Protein AF-A0A2D4LVR6-F1 (afdb_monomer_lite)

Foldseek 3Di:
DVVVVVVVVVVVVVVVVVVVVVVVVVDQQQEEEEEADPVCVVVSVVLQVVVVVVVGRYHYHYDDPVDDPVNVVVVSLVSVHQKYWYDDPVCVVLQFIWIWGSPDDTDIDPRHHSVRVD

Secondary structure (DSSP, 8-state):
-HHHHHHHHHHHHHHHHHHHHHHHHHSPPSEEEEES-GGGHHHHHHHHHHHHHTT--EEEEEPPTTS-HHHHHHHHHHTT-SEEEEE-HHHHHHTEEEEEE-SSS-EEEEEEETTT--

Sequence (118 aa):
MKREERRREELYRQFFEDIKKCIDVERPVDCSVIVVNKQTKDYAESVGRKVRDLGMMVDLIFLNSEMSLQQALDDVSQGGSAFAIVITHQHQVHHSCTVNIMFGTPQEHRNMPQADAM

pLDDT: mean 85.37, std 8.14, range [55.34, 93.5]

Organism: NCBI:txid129469

Radius of gyration: 18.98 Å; chains: 1; bounding box: 58×34×47 Å

Structure (mmCIF, N/CA/C/O backbone):
data_AF-A0A2D4LVR6-F1
#
_entry.id   AF-A0A2D4LVR6-F1
#
loop_
_atom_site.group_PDB
_atom_site.id
_atom_site.type_symbol
_atom_site.label_atom_id
_atom_site.label_alt_id
_atom_site.label_comp_id
_atom_site.label_asym_id
_atom_site.label_entity_id
_atom_site.label_seq_id
_atom_site.pdbx_PDB_ins_code
_atom_site.Cartn_x
_atom_site.Cartn_y
_atom_site.Cartn_z
_atom_site.occupancy
_atom_site.B_iso_or_equiv
_atom_site.auth_seq_id
_atom_site.auth_comp_id
_atom_site.auth_asym_id
_atom_site.auth_atom_id
_atom_site.pdbx_PDB_model_num
ATOM 1 N N . MET A 1 1 ? -40.506 15.357 30.373 1.00 55.34 1 MET A N 1
ATOM 2 C CA . MET A 1 1 ? -40.163 14.061 29.748 1.00 55.34 1 MET A CA 1
ATOM 3 C C . MET A 1 1 ? -39.427 14.208 28.414 1.00 55.34 1 MET A C 1
ATOM 5 O O . MET A 1 1 ? -38.238 13.948 28.408 1.00 55.34 1 MET A O 1
ATOM 9 N N . LYS A 1 2 ? -40.021 14.728 27.325 1.00 64.94 2 LYS A N 1
ATOM 10 C CA . LYS A 1 2 ? -39.367 14.744 25.986 1.00 64.94 2 LYS A CA 1
ATOM 11 C C . LYS A 1 2 ? -38.032 15.513 25.858 1.00 64.94 2 LYS A C 1
ATOM 13 O O . LYS A 1 2 ? -37.278 15.268 24.925 1.00 64.94 2 LYS A O 1
ATOM 18 N N . ARG A 1 3 ? -37.748 16.479 26.743 1.00 70.38 3 ARG A N 1
ATOM 19 C CA . ARG A 1 3 ? -36.537 17.326 26.667 1.00 70.38 3 ARG A CA 1
ATOM 20 C C . ARG A 1 3 ? -35.301 16.651 27.272 1.00 70.38 3 ARG A C 1
ATOM 22 O O . ARG A 1 3 ? -34.209 16.818 26.746 1.00 70.38 3 ARG A O 1
ATOM 29 N N . GLU A 1 4 ? -35.485 15.884 28.344 1.00 75.88 4 GLU A N 1
ATOM 30 C CA . GLU A 1 4 ? -34.409 15.090 28.951 1.00 75.88 4 GLU A CA 1
ATOM 31 C C . GLU A 1 4 ? -34.048 13.884 28.090 1.00 75.88 4 GLU A C 1
ATOM 33 O O . GLU A 1 4 ? -32.870 13.587 27.949 1.00 75.88 4 GLU A O 1
ATOM 38 N N . GLU A 1 5 ? -35.033 13.243 27.452 1.00 80.75 5 GLU A N 1
ATOM 39 C CA . GLU A 1 5 ? -34.781 12.158 26.496 1.00 80.75 5 GLU A CA 1
ATOM 40 C C . GLU A 1 5 ? -33.929 12.611 25.314 1.00 80.75 5 GLU A C 1
ATOM 42 O O . GLU A 1 5 ? -32.914 11.980 25.043 1.00 80.75 5 GLU A O 1
ATOM 47 N N . ARG A 1 6 ? -34.265 13.745 24.682 1.00 80.88 6 ARG A N 1
ATOM 48 C CA . ARG A 1 6 ? -33.435 14.306 23.602 1.00 80.88 6 ARG A CA 1
ATOM 49 C C . ARG A 1 6 ? -32.020 14.619 24.066 1.00 80.88 6 ARG A C 1
ATOM 51 O O . ARG A 1 6 ? -31.067 14.238 23.404 1.00 80.88 6 ARG A O 1
ATOM 58 N N . ARG A 1 7 ? -31.877 15.258 25.232 1.00 84.31 7 ARG A N 1
ATOM 59 C CA . ARG A 1 7 ? -30.559 15.592 25.788 1.00 84.31 7 ARG A CA 1
ATOM 60 C C . ARG A 1 7 ? -29.737 14.336 26.089 1.00 84.31 7 ARG A C 1
ATOM 62 O O . ARG A 1 7 ? -28.529 14.330 25.889 1.00 84.31 7 ARG A O 1
ATOM 69 N N . ARG A 1 8 ? -30.391 13.270 26.558 1.00 87.25 8 ARG A N 1
ATOM 70 C CA . ARG A 1 8 ? -29.774 11.964 26.802 1.00 87.25 8 ARG A CA 1
ATOM 71 C C . ARG A 1 8 ? -29.337 11.302 25.494 1.00 87.25 8 ARG A C 1
ATOM 73 O O . ARG A 1 8 ? -28.220 10.809 25.431 1.00 87.25 8 ARG A O 1
ATOM 80 N N . GLU A 1 9 ? -30.176 11.308 24.462 1.00 88.19 9 GLU A N 1
ATOM 81 C CA . GLU A 1 9 ? -29.838 10.775 23.133 1.00 88.19 9 GLU A CA 1
ATOM 82 C C . GLU A 1 9 ? -28.687 11.543 22.469 1.00 88.19 9 GLU A C 1
ATOM 84 O O . GLU A 1 9 ? -27.793 10.923 21.897 1.00 88.19 9 GLU A O 1
ATOM 89 N N . GLU A 1 10 ? -28.671 12.872 22.588 1.00 88.88 10 GLU A N 1
ATOM 90 C CA . GLU A 1 10 ? -27.576 13.730 22.118 1.00 88.88 10 GLU A CA 1
ATOM 91 C C . GLU A 1 10 ? -26.260 13.389 22.828 1.00 88.88 10 GLU A C 1
ATOM 93 O O . GLU A 1 10 ? -25.246 13.177 22.166 1.00 88.88 10 GLU A O 1
ATOM 98 N N . LEU A 1 11 ? -26.286 13.250 24.159 1.00 91.94 11 LEU A N 1
ATOM 99 C CA . LEU A 1 11 ? -25.127 12.822 24.949 1.00 91.94 11 LEU A CA 1
ATOM 100 C C . LEU A 1 11 ? -24.643 11.423 24.549 1.00 91.94 11 LEU A C 1
ATOM 102 O O . LEU A 1 11 ? -23.447 11.241 24.351 1.00 91.94 11 LEU A O 1
ATOM 106 N N . TYR A 1 12 ? -25.542 10.446 24.390 1.00 90.31 12 TYR A N 1
ATOM 107 C CA . TYR A 1 12 ? -25.165 9.099 23.944 1.00 90.31 12 TYR A CA 1
ATOM 108 C C . TYR A 1 12 ? -24.525 9.108 22.561 1.00 90.31 12 TYR A C 1
ATOM 110 O O . TYR A 1 12 ? -23.531 8.419 22.352 1.00 90.31 12 TYR A O 1
ATOM 118 N N . ARG A 1 13 ? -25.079 9.884 21.623 1.00 90.06 13 ARG A N 1
ATOM 119 C CA . ARG A 1 13 ? -24.526 9.996 20.273 1.00 90.06 13 ARG A CA 1
ATOM 120 C C . ARG A 1 13 ? -23.136 10.627 20.304 1.00 90.06 13 ARG A C 1
ATOM 122 O O . ARG A 1 13 ? -22.233 10.088 19.678 1.00 90.06 13 ARG A O 1
ATOM 129 N N . GLN A 1 14 ? -22.962 11.698 21.078 1.00 90.94 14 GLN A N 1
ATOM 130 C CA . GLN A 1 14 ? -21.672 12.365 21.255 1.00 90.94 14 GLN A CA 1
ATOM 131 C C . GLN A 1 14 ? -20.629 11.409 21.851 1.00 90.94 14 GLN A C 1
ATOM 133 O O . GLN A 1 14 ? -19.576 11.210 21.260 1.00 90.94 14 GLN A O 1
ATOM 138 N N . PHE A 1 15 ? -20.955 10.737 22.961 1.00 91.75 15 PHE A N 1
ATOM 139 C CA . PHE A 1 15 ? -20.058 9.763 23.589 1.00 91.75 15 PHE A CA 1
ATOM 140 C C . PHE A 1 15 ? -19.719 8.595 22.663 1.00 91.75 15 PHE A C 1
ATOM 142 O O . PHE A 1 15 ? -18.575 8.153 22.633 1.00 91.75 15 PHE A O 1
ATOM 149 N N . PHE A 1 16 ? -20.695 8.082 21.912 1.00 88.38 16 PHE A N 1
ATOM 150 C CA . PHE A 1 16 ? -20.455 7.005 20.958 1.00 88.38 16 PHE A CA 1
ATOM 151 C C . PHE A 1 16 ? -19.509 7.445 19.839 1.00 88.38 16 PHE A C 1
ATOM 153 O O . PHE A 1 16 ? -18.594 6.699 19.501 1.00 88.38 16 PHE A O 1
ATOM 160 N N . GLU A 1 17 ? -19.698 8.643 19.282 1.00 86.62 17 GLU A N 1
ATOM 161 C CA . GLU A 1 17 ? -18.793 9.184 18.266 1.00 86.62 17 GLU A CA 1
ATOM 162 C C . GLU A 1 17 ? -17.391 9.431 18.820 1.00 86.62 17 GLU A C 1
ATOM 164 O O . GLU A 1 17 ? -16.422 9.068 18.158 1.00 86.62 17 GLU A O 1
ATOM 169 N N . ASP A 1 18 ? -17.268 9.964 20.035 1.00 86.00 18 ASP A N 1
ATOM 170 C CA . ASP A 1 18 ? -15.972 10.210 20.672 1.00 86.00 18 ASP A CA 1
ATOM 171 C C . ASP A 1 18 ? -15.221 8.896 20.938 1.00 86.00 18 ASP A C 1
ATOM 173 O O . ASP A 1 18 ? -14.050 8.768 20.581 1.00 86.00 18 ASP A O 1
ATOM 177 N N . ILE A 1 19 ? -15.905 7.881 21.482 1.00 83.62 19 ILE A N 1
ATOM 178 C CA . ILE A 1 19 ? -15.331 6.546 21.710 1.00 83.62 19 ILE A CA 1
ATOM 179 C C . ILE A 1 19 ? -14.937 5.901 20.382 1.00 83.62 19 ILE A C 1
ATOM 181 O O . ILE A 1 19 ? -13.825 5.393 20.251 1.00 83.62 19 ILE A O 1
ATOM 185 N N . LYS A 1 20 ? -15.825 5.940 19.383 1.00 79.56 20 LYS A N 1
ATOM 186 C CA . LYS A 1 20 ? -15.550 5.384 18.057 1.00 79.56 20 LYS A CA 1
ATOM 187 C C . LYS A 1 20 ? -14.339 6.061 17.420 1.00 79.56 20 LYS A C 1
ATOM 189 O O . LYS A 1 20 ? -13.477 5.380 16.885 1.00 79.56 20 LYS A O 1
ATOM 194 N N . LYS A 1 21 ? -14.235 7.383 17.543 1.00 76.31 21 LYS A N 1
ATOM 195 C CA . LYS A 1 21 ? -13.115 8.163 17.022 1.00 76.31 21 LYS A CA 1
ATOM 196 C C . LYS A 1 21 ? -11.802 7.834 17.730 1.00 76.31 21 LYS A C 1
ATOM 198 O O . LYS A 1 21 ? -10.786 7.728 17.057 1.00 76.31 21 LYS A O 1
ATOM 203 N N . CYS A 1 22 ? -11.806 7.642 19.050 1.00 73.31 22 CYS A N 1
ATOM 204 C CA . CYS A 1 22 ? -10.622 7.177 19.778 1.00 73.31 22 CYS A CA 1
ATOM 205 C C . CYS A 1 22 ? -10.176 5.787 19.304 1.00 73.31 22 CYS A C 1
ATOM 207 O O . CYS A 1 22 ? -8.998 5.598 19.021 1.00 73.31 22 CYS A O 1
ATOM 209 N N . ILE A 1 23 ? -11.118 4.853 19.142 1.00 68.69 23 ILE A N 1
ATOM 210 C CA . ILE A 1 23 ? -10.831 3.498 18.651 1.00 68.69 23 ILE A CA 1
ATOM 211 C C . ILE A 1 23 ? -10.296 3.531 17.213 1.00 68.69 23 ILE A C 1
ATOM 213 O O . ILE A 1 23 ? -9.333 2.838 16.904 1.00 68.69 23 ILE A O 1
ATOM 217 N N . ASP A 1 24 ? -10.882 4.351 16.338 1.00 66.62 24 ASP A N 1
ATOM 218 C CA . ASP A 1 24 ? -10.437 4.488 14.947 1.00 66.62 24 ASP A CA 1
ATOM 219 C C . ASP A 1 24 ? -9.035 5.126 14.846 1.00 66.62 24 ASP A C 1
ATOM 221 O O . ASP A 1 24 ? -8.294 4.810 13.920 1.00 66.62 24 ASP A O 1
ATOM 225 N N . VAL A 1 25 ? -8.644 5.988 15.797 1.00 63.56 25 VAL A N 1
ATOM 226 C CA . VAL A 1 25 ? -7.283 6.559 15.886 1.00 63.56 25 VAL A CA 1
ATOM 227 C C . VAL A 1 25 ? -6.262 5.531 16.375 1.00 63.56 25 VAL A C 1
ATOM 229 O O . VAL A 1 25 ? -5.115 5.557 15.936 1.00 63.56 25 VAL A O 1
ATOM 232 N N . GLU A 1 26 ? -6.662 4.624 17.264 1.00 62.22 26 GLU A N 1
ATOM 233 C CA . GLU A 1 26 ? -5.810 3.528 17.743 1.00 62.22 26 GLU A CA 1
ATOM 234 C C . GLU A 1 26 ? -5.782 2.327 16.793 1.00 62.22 26 GLU A C 1
ATOM 236 O O . GLU A 1 26 ? -5.007 1.393 17.009 1.00 62.22 26 GLU A O 1
ATOM 241 N N . ARG A 1 27 ? -6.615 2.322 15.745 1.00 66.25 27 ARG A N 1
ATOM 242 C CA . ARG A 1 27 ? -6.678 1.203 14.812 1.00 66.25 27 ARG A CA 1
ATOM 243 C C . ARG A 1 27 ? -5.374 1.139 14.004 1.00 66.25 27 ARG A C 1
ATOM 245 O O . ARG A 1 27 ? -5.078 2.081 13.265 1.00 66.25 27 ARG A O 1
ATOM 252 N N . PRO A 1 28 ? -4.597 0.047 14.115 1.00 70.25 28 PRO A N 1
ATOM 253 C CA . PRO A 1 28 ? -3.378 -0.105 13.336 1.00 70.25 28 PRO A CA 1
ATOM 254 C C . PRO A 1 28 ? -3.708 -0.096 11.843 1.00 70.25 28 PRO A C 1
ATOM 256 O O . PRO A 1 28 ? -4.777 -0.541 11.420 1.00 70.25 28 PRO A O 1
ATOM 259 N N . VAL A 1 29 ? -2.792 0.449 11.046 1.00 83.56 29 VAL A N 1
ATOM 260 C CA . VAL A 1 29 ? -2.931 0.509 9.589 1.00 83.56 29 VAL A CA 1
ATOM 261 C C . VAL A 1 29 ? -3.038 -0.920 9.062 1.00 83.56 29 VAL A C 1
ATOM 263 O O . VAL A 1 29 ? -2.134 -1.721 9.276 1.00 83.56 29 VAL A O 1
ATOM 266 N N . ASP A 1 30 ? -4.123 -1.252 8.364 1.00 88.06 30 ASP A N 1
ATOM 267 C CA . ASP A 1 30 ? -4.326 -2.602 7.829 1.00 88.06 30 ASP A CA 1
ATOM 268 C C . ASP A 1 30 ? -3.357 -2.864 6.656 1.00 88.06 30 ASP A C 1
ATOM 270 O O . ASP A 1 30 ? -2.797 -3.957 6.535 1.00 88.06 30 ASP A O 1
ATOM 274 N N . CYS A 1 31 ? -3.123 -1.845 5.815 1.00 91.31 31 CYS A N 1
ATOM 275 C CA . CYS A 1 31 ? -2.275 -1.926 4.627 1.00 91.31 31 CYS A CA 1
ATOM 276 C C . CYS A 1 31 ? -1.423 -0.663 4.397 1.00 91.31 31 CYS A C 1
ATOM 278 O O . CYS A 1 31 ? -1.959 0.433 4.252 1.00 91.31 31 CYS A O 1
ATOM 280 N N . SER A 1 32 ? -0.110 -0.802 4.220 1.00 92.69 32 SER A N 1
ATOM 281 C CA . SER A 1 32 ? 0.764 0.319 3.827 1.00 92.69 32 SER A CA 1
ATOM 282 C C . SER A 1 32 ? 1.130 0.260 2.345 1.00 92.69 32 SER A C 1
ATOM 284 O O . SER A 1 32 ? 1.656 -0.738 1.860 1.00 92.69 32 SER A O 1
ATOM 286 N N . VAL A 1 33 ? 0.891 1.339 1.601 1.00 93.50 33 VAL A N 1
ATOM 287 C CA . VAL A 1 33 ? 1.300 1.476 0.197 1.00 93.50 33 VAL A CA 1
ATOM 288 C C . VAL A 1 33 ? 2.641 2.203 0.139 1.00 93.50 33 VAL A C 1
ATOM 290 O O . VAL A 1 33 ? 2.725 3.403 0.391 1.00 93.50 33 VAL A O 1
ATOM 293 N N . ILE A 1 34 ? 3.694 1.479 -0.223 1.00 93.50 34 ILE A N 1
ATOM 294 C CA . ILE A 1 34 ? 5.060 1.983 -0.339 1.00 93.50 34 ILE A CA 1
ATOM 295 C C . ILE A 1 34 ? 5.326 2.408 -1.784 1.00 93.50 34 ILE A C 1
ATOM 297 O O . ILE A 1 34 ? 5.269 1.608 -2.722 1.00 93.50 34 ILE A O 1
ATOM 301 N N . VAL A 1 35 ? 5.660 3.681 -1.965 1.00 93.19 35 VAL A N 1
ATOM 302 C CA . VAL A 1 35 ? 5.907 4.312 -3.261 1.00 93.19 35 VAL A CA 1
ATOM 303 C C . VAL A 1 35 ? 7.404 4.537 -3.436 1.00 93.19 35 VAL A C 1
ATOM 305 O O . VAL A 1 35 ? 7.995 5.381 -2.762 1.00 93.19 35 VAL A O 1
ATOM 308 N N . VAL A 1 36 ? 8.020 3.798 -4.364 1.00 89.50 36 VAL A N 1
ATOM 309 C CA . VAL A 1 36 ? 9.474 3.856 -4.610 1.00 89.50 36 VAL A CA 1
ATOM 310 C C . VAL A 1 36 ? 9.880 5.122 -5.371 1.00 89.50 36 VAL A C 1
ATOM 312 O O . VAL A 1 36 ? 10.954 5.669 -5.143 1.00 89.50 36 VAL A O 1
ATOM 315 N N . ASN A 1 37 ? 9.035 5.612 -6.282 1.00 86.50 37 ASN A N 1
ATOM 316 C CA . ASN A 1 37 ? 9.320 6.801 -7.086 1.00 86.50 37 ASN A CA 1
ATOM 317 C C . ASN A 1 37 ? 8.195 7.835 -6.932 1.00 86.50 37 ASN A C 1
ATOM 319 O O . ASN A 1 37 ? 7.029 7.535 -7.163 1.00 86.50 37 ASN A O 1
ATOM 323 N N . LYS A 1 38 ? 8.534 9.090 -6.618 1.00 85.56 38 LYS A N 1
ATOM 324 C CA . LYS A 1 38 ? 7.551 10.184 -6.493 1.00 85.56 38 LYS A CA 1
ATOM 325 C C . LYS A 1 38 ? 6.724 10.410 -7.765 1.00 85.56 38 LYS A C 1
ATOM 327 O O . LYS A 1 38 ? 5.598 10.884 -7.670 1.00 85.56 38 LYS A O 1
ATOM 332 N N . GLN A 1 39 ? 7.244 10.049 -8.939 1.00 88.31 39 GLN A N 1
ATOM 333 C CA . GLN A 1 39 ? 6.511 10.129 -10.209 1.00 88.31 39 GLN A CA 1
ATOM 334 C C . GLN A 1 39 ? 5.324 9.158 -10.279 1.00 88.31 39 GLN A C 1
ATOM 336 O O . GLN A 1 39 ? 4.375 9.417 -11.009 1.00 88.31 39 GLN A O 1
ATOM 341 N N . THR A 1 40 ? 5.344 8.065 -9.511 1.00 89.19 40 THR A N 1
ATOM 342 C CA . THR A 1 40 ? 4.252 7.078 -9.469 1.00 89.19 40 THR A CA 1
ATOM 343 C C . THR A 1 40 ? 3.222 7.395 -8.385 1.00 89.19 40 THR A C 1
ATOM 345 O O . THR A 1 40 ? 2.427 6.529 -8.019 1.00 89.19 40 THR A O 1
ATOM 348 N N . LYS A 1 41 ? 3.238 8.622 -7.843 1.00 90.62 41 LYS A N 1
ATOM 349 C CA . LYS A 1 41 ? 2.333 9.071 -6.780 1.00 90.62 41 LYS A CA 1
ATOM 350 C C . LYS A 1 41 ? 0.865 8.897 -7.164 1.00 90.62 41 LYS A C 1
ATOM 352 O O . LYS A 1 41 ? 0.125 8.285 -6.406 1.00 90.62 41 LYS A O 1
ATOM 357 N N . ASP A 1 42 ? 0.460 9.373 -8.339 1.00 92.69 42 ASP A N 1
ATOM 358 C CA . ASP A 1 42 ? -0.949 9.334 -8.757 1.00 92.69 42 ASP A CA 1
ATOM 359 C C . ASP A 1 42 ? -1.463 7.892 -8.887 1.00 92.69 42 ASP A C 1
ATOM 361 O O . ASP A 1 42 ? -2.591 7.573 -8.505 1.00 92.69 42 ASP A O 1
ATOM 365 N N . TYR A 1 43 ? -0.604 6.990 -9.373 1.00 92.06 43 TYR A N 1
ATOM 366 C CA . TYR A 1 43 ? -0.918 5.568 -9.450 1.00 92.06 43 TYR A CA 1
ATOM 367 C C . TYR A 1 43 ? -1.044 4.947 -8.053 1.00 92.06 43 TYR A C 1
ATOM 369 O O . TYR A 1 43 ? -2.027 4.263 -7.776 1.00 92.06 43 TYR A O 1
ATOM 377 N N . ALA A 1 44 ? -0.110 5.242 -7.146 1.00 92.81 44 ALA A N 1
ATOM 378 C CA . ALA A 1 44 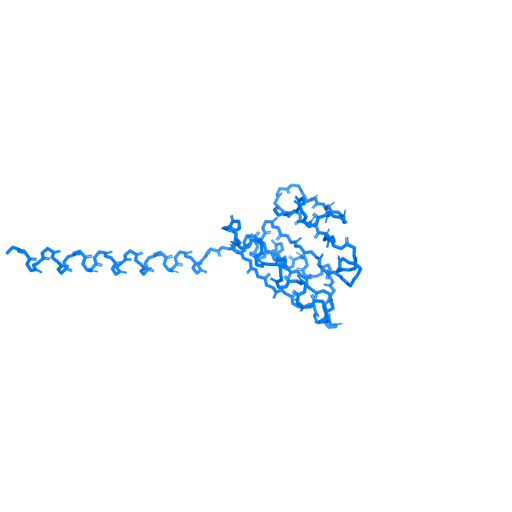? -0.172 4.772 -5.765 1.00 92.81 44 ALA A CA 1
ATOM 379 C C . ALA A 1 44 ? -1.393 5.311 -5.000 1.00 92.81 44 ALA A C 1
ATOM 381 O O . ALA A 1 44 ? -2.019 4.568 -4.250 1.00 92.81 44 ALA A O 1
ATOM 382 N N . GLU A 1 45 ? -1.788 6.567 -5.218 1.00 92.62 45 GLU A N 1
ATOM 383 C CA . GLU A 1 45 ? -3.006 7.134 -4.629 1.00 92.62 45 GLU A CA 1
ATOM 384 C C . GLU A 1 45 ? -4.271 6.446 -5.152 1.00 92.62 45 GLU A C 1
ATOM 386 O O . GLU A 1 45 ? -5.203 6.210 -4.383 1.00 92.62 45 GLU A O 1
ATOM 391 N N . SER A 1 46 ? -4.311 6.104 -6.442 1.00 93.12 46 SER A N 1
ATOM 392 C CA . SER A 1 46 ? -5.412 5.338 -7.040 1.00 93.12 46 SER A CA 1
ATOM 393 C C . SER A 1 46 ? -5.508 3.932 -6.443 1.00 93.12 46 SER A C 1
ATOM 395 O O . SER A 1 46 ? -6.591 3.494 -6.054 1.00 93.12 46 SER A O 1
ATOM 397 N N . VAL A 1 47 ? -4.366 3.253 -6.296 1.00 91.75 47 VAL A N 1
ATOM 398 C CA . VAL A 1 47 ? -4.261 1.951 -5.622 1.00 91.75 47 VAL A CA 1
ATOM 399 C C . VAL A 1 47 ? -4.749 2.058 -4.175 1.00 91.75 47 VAL A C 1
ATOM 401 O O . VAL A 1 47 ? -5.637 1.312 -3.775 1.00 91.75 47 VAL A O 1
ATOM 404 N N . GLY A 1 48 ? -4.251 3.033 -3.412 1.00 91.88 48 GLY A N 1
ATOM 405 C CA . GLY A 1 48 ? -4.651 3.241 -2.021 1.00 91.88 48 GLY A CA 1
ATOM 406 C C . GLY A 1 48 ? -6.134 3.588 -1.858 1.00 91.88 48 GLY A C 1
ATOM 407 O O . GLY A 1 48 ? -6.762 3.130 -0.911 1.00 91.88 48 GLY A O 1
ATOM 408 N N . ARG A 1 49 ? -6.735 4.348 -2.788 1.00 91.75 49 ARG A N 1
ATOM 409 C CA . ARG A 1 49 ? -8.190 4.609 -2.793 1.00 91.75 49 ARG A CA 1
ATOM 410 C C . ARG A 1 49 ? -8.992 3.322 -2.913 1.00 91.75 49 ARG A C 1
ATOM 412 O O . ARG A 1 49 ? -9.838 3.090 -2.064 1.00 91.75 49 ARG A O 1
ATOM 419 N N . LYS A 1 50 ? -8.673 2.476 -3.889 1.00 90.88 50 LYS A N 1
ATOM 420 C CA . LYS A 1 50 ? -9.390 1.213 -4.098 1.00 90.88 50 LYS A CA 1
ATOM 421 C C . LYS A 1 50 ? -9.278 0.272 -2.895 1.00 90.88 50 LYS A C 1
ATOM 423 O O . LYS A 1 50 ? -10.267 -0.318 -2.497 1.00 90.88 50 LYS A O 1
ATOM 428 N N . VAL A 1 51 ? -8.108 0.199 -2.258 1.00 90.06 51 VAL A N 1
ATOM 429 C CA . VAL A 1 51 ? -7.921 -0.591 -1.025 1.00 90.06 51 VAL A CA 1
ATOM 430 C C . VAL A 1 51 ? -8.740 -0.010 0.139 1.00 90.06 51 VAL A C 1
ATOM 432 O O . VAL A 1 51 ? -9.332 -0.761 0.9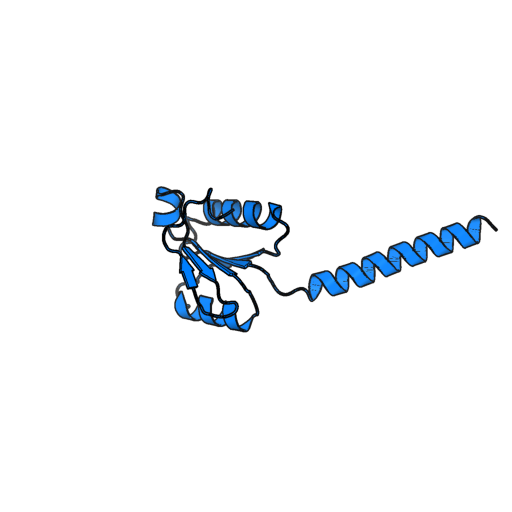11 1.00 90.06 51 VAL A O 1
ATOM 435 N N . ARG A 1 52 ? -8.862 1.322 0.240 1.00 89.94 52 ARG A N 1
ATOM 436 C CA . ARG A 1 52 ? -9.771 1.966 1.209 1.00 89.94 52 ARG A CA 1
ATOM 437 C C . ARG A 1 52 ? -11.245 1.706 0.911 1.00 89.94 52 ARG A C 1
ATOM 439 O O . ARG A 1 52 ? -12.021 1.577 1.853 1.00 89.94 52 ARG A O 1
ATOM 446 N N . ASP A 1 53 ? -11.629 1.593 -0.359 1.00 90.19 53 ASP A N 1
ATOM 447 C CA . ASP A 1 53 ? -13.007 1.274 -0.756 1.00 90.19 53 ASP A CA 1
ATOM 448 C C . ASP A 1 53 ? -13.429 -0.138 -0.295 1.00 90.19 53 ASP A C 1
ATOM 450 O O . ASP A 1 53 ? -14.615 -0.389 -0.090 1.00 90.19 53 ASP A O 1
ATOM 454 N N . LEU A 1 54 ? -12.465 -1.031 -0.030 1.00 86.88 54 LEU A N 1
ATOM 455 C CA . LEU A 1 54 ? -12.684 -2.346 0.596 1.00 86.88 54 LEU A CA 1
ATOM 456 C C . LEU A 1 54 ? -12.863 -2.279 2.124 1.00 86.88 54 LEU A C 1
ATOM 458 O O . LEU A 1 54 ? -13.095 -3.302 2.765 1.00 86.88 54 LEU A O 1
ATOM 462 N N . GLY A 1 55 ? -12.755 -1.090 2.726 1.00 85.69 55 GLY A N 1
ATOM 463 C CA . GLY A 1 55 ? -12.896 -0.877 4.168 1.00 85.69 55 GLY A CA 1
ATOM 464 C C . GLY A 1 55 ? -11.614 -1.087 4.979 1.00 85.69 55 GLY A C 1
ATOM 465 O O . GLY A 1 55 ? -11.691 -1.184 6.206 1.00 85.69 55 GLY A O 1
ATOM 466 N N . MET A 1 56 ? -10.453 -1.155 4.321 1.00 88.12 56 MET A N 1
ATOM 467 C CA . MET A 1 56 ? -9.145 -1.235 4.980 1.00 88.12 56 MET A CA 1
ATOM 468 C C . MET A 1 56 ? -8.571 0.154 5.279 1.00 88.12 56 MET A C 1
ATOM 470 O O . MET A 1 56 ? -8.694 1.085 4.479 1.00 88.12 56 MET A O 1
ATOM 474 N N . MET A 1 57 ? -7.888 0.281 6.417 1.00 87.62 57 MET A N 1
ATOM 475 C CA . MET A 1 57 ? -7.098 1.466 6.748 1.00 87.62 57 MET A CA 1
ATOM 476 C C . MET A 1 57 ? -5.786 1.449 5.966 1.00 87.62 57 MET A C 1
ATOM 478 O O . MET A 1 57 ? -5.000 0.509 6.091 1.00 87.62 57 MET A O 1
ATOM 482 N N . VAL A 1 58 ? -5.552 2.490 5.160 1.00 91.00 58 VAL A N 1
ATOM 483 C CA . VAL A 1 58 ? -4.392 2.566 4.261 1.00 91.00 58 VAL A CA 1
ATOM 484 C C . VAL A 1 58 ? -3.534 3.784 4.547 1.00 91.00 58 VAL A C 1
ATOM 486 O O . VAL A 1 58 ? -4.049 4.904 4.555 1.00 91.00 58 VAL A O 1
ATOM 489 N N . ASP A 1 59 ? -2.228 3.560 4.673 1.00 91.06 59 ASP A N 1
ATOM 490 C CA . ASP A 1 59 ? -1.213 4.613 4.725 1.00 91.06 59 ASP A CA 1
ATOM 491 C C . ASP A 1 59 ? -0.372 4.647 3.438 1.00 91.06 59 ASP A C 1
ATOM 493 O O . ASP A 1 59 ? -0.165 3.614 2.800 1.00 91.06 59 ASP A O 1
ATOM 497 N N . LEU A 1 60 ? 0.100 5.830 3.032 1.00 90.81 60 LEU A N 1
ATOM 498 C CA . LEU A 1 60 ? 0.981 6.006 1.872 1.00 90.81 60 LEU A CA 1
ATOM 499 C C . LEU A 1 60 ? 2.370 6.457 2.323 1.00 90.81 60 LEU A C 1
ATOM 501 O O . LEU A 1 60 ? 2.557 7.589 2.768 1.00 90.81 60 LEU A O 1
ATOM 505 N N . ILE A 1 61 ? 3.364 5.608 2.084 1.00 91.06 61 ILE A N 1
ATOM 506 C CA . ILE A 1 61 ? 4.757 5.853 2.448 1.00 91.06 61 ILE A CA 1
ATOM 507 C C . ILE A 1 61 ? 5.547 6.160 1.180 1.00 91.06 61 ILE A C 1
ATOM 509 O O . ILE A 1 61 ? 5.641 5.335 0.273 1.00 91.06 61 ILE A O 1
ATOM 513 N N . PHE A 1 62 ? 6.152 7.343 1.110 1.00 90.69 62 PHE A N 1
ATOM 514 C CA . PHE A 1 62 ? 7.098 7.672 0.046 1.00 90.69 62 PHE A CA 1
ATOM 515 C C . PHE A 1 62 ? 8.505 7.319 0.501 1.00 90.69 62 PHE A C 1
ATOM 517 O O . PHE A 1 62 ? 9.009 7.917 1.451 1.00 90.69 62 PHE A O 1
ATOM 524 N N . LEU A 1 63 ? 9.155 6.400 -0.209 1.00 88.25 63 LEU A N 1
ATOM 525 C CA . LEU A 1 63 ? 10.568 6.125 0.022 1.00 88.25 63 LEU A CA 1
ATOM 526 C C . LEU A 1 63 ? 11.377 7.395 -0.265 1.00 88.25 63 LEU A C 1
ATOM 528 O O . LEU A 1 63 ? 11.300 7.985 -1.349 1.00 88.25 63 LEU A O 1
ATOM 532 N N . ASN A 1 64 ? 12.124 7.845 0.742 1.00 78.69 64 ASN A N 1
ATOM 533 C CA . ASN A 1 64 ? 13.160 8.849 0.554 1.00 78.69 64 ASN A CA 1
ATOM 534 C C . ASN A 1 64 ? 14.423 8.164 -0.008 1.00 78.69 64 ASN A C 1
ATOM 536 O O . ASN A 1 64 ? 14.557 6.945 0.040 1.00 78.69 64 ASN A O 1
ATOM 540 N N . SER A 1 65 ? 15.361 8.937 -0.557 1.00 69.81 65 SER A N 1
ATOM 541 C CA . SER A 1 65 ? 16.603 8.377 -1.116 1.00 69.81 65 SER A CA 1
ATOM 542 C C . SER A 1 65 ? 17.519 7.726 -0.066 1.00 69.81 65 SER A C 1
ATOM 544 O O . SER A 1 65 ? 18.491 7.077 -0.439 1.00 69.81 65 SER A O 1
ATOM 546 N N . GLU A 1 66 ? 17.250 7.936 1.224 1.00 64.31 66 GLU A N 1
ATOM 547 C CA . GLU A 1 66 ? 18.073 7.472 2.348 1.00 64.31 66 GLU A CA 1
ATOM 548 C C . GLU A 1 66 ? 17.594 6.126 2.914 1.00 64.31 66 GLU A C 1
ATOM 550 O O . GLU A 1 66 ? 18.369 5.411 3.544 1.00 64.31 66 GLU A O 1
ATOM 555 N N . MET A 1 67 ? 16.335 5.765 2.665 1.00 75.81 67 MET A N 1
ATOM 556 C CA . MET A 1 67 ? 15.678 4.573 3.181 1.00 75.81 67 MET A CA 1
ATOM 557 C C . MET A 1 67 ? 15.563 3.527 2.077 1.00 75.81 67 MET A C 1
ATOM 559 O O . MET A 1 67 ? 15.077 3.792 0.976 1.00 75.81 67 MET A O 1
ATOM 563 N N . SER A 1 68 ? 16.003 2.308 2.372 1.00 85.31 68 SER A N 1
ATOM 564 C CA . SER A 1 68 ? 15.824 1.183 1.456 1.00 85.31 68 SER A CA 1
ATOM 565 C C . SER A 1 68 ? 14.399 0.630 1.528 1.00 85.31 68 SER A C 1
ATOM 567 O O . SER A 1 68 ? 13.731 0.710 2.558 1.00 85.31 68 SER A O 1
ATOM 569 N N . LEU A 1 69 ? 13.946 -0.005 0.442 1.00 85.75 69 LEU A N 1
ATOM 570 C CA . LEU A 1 69 ? 12.655 -0.700 0.417 1.00 85.75 69 LEU A CA 1
ATOM 571 C C . LEU A 1 69 ? 12.540 -1.747 1.539 1.00 85.75 69 LEU A C 1
ATOM 573 O O . LEU A 1 69 ? 11.474 -1.889 2.121 1.00 85.75 69 LEU A O 1
ATOM 577 N N . GLN A 1 70 ? 13.631 -2.455 1.849 1.00 85.94 70 GLN A N 1
ATOM 578 C CA . GLN A 1 70 ? 13.655 -3.450 2.925 1.00 85.94 70 GLN A CA 1
ATOM 579 C C . GLN A 1 70 ? 13.425 -2.812 4.295 1.00 85.94 70 GLN A C 1
ATOM 581 O O . GLN A 1 70 ? 12.561 -3.274 5.023 1.00 85.94 70 GLN A O 1
ATOM 586 N N . GLN A 1 71 ? 14.104 -1.702 4.600 1.00 87.00 71 GLN A N 1
ATOM 587 C CA . GLN A 1 71 ? 13.870 -0.971 5.851 1.00 87.00 71 GLN A CA 1
ATOM 588 C C . GLN A 1 71 ? 12.428 -0.465 5.958 1.00 87.00 71 GLN A C 1
ATOM 590 O O . GLN A 1 71 ? 11.822 -0.582 7.012 1.00 87.00 71 GLN A O 1
ATOM 595 N N . ALA A 1 72 ? 11.848 0.046 4.867 1.00 87.88 72 ALA A N 1
ATOM 596 C CA . ALA A 1 72 ? 10.446 0.465 4.872 1.00 87.88 72 ALA A CA 1
ATOM 597 C C . ALA A 1 72 ? 9.482 -0.708 5.110 1.00 87.88 72 ALA A C 1
ATOM 599 O O . ALA A 1 72 ? 8.473 -0.540 5.784 1.00 87.88 72 ALA A O 1
ATOM 600 N N . LEU A 1 73 ? 9.780 -1.894 4.574 1.00 88.06 73 LEU A N 1
ATOM 601 C CA . LEU A 1 73 ? 8.992 -3.099 4.838 1.00 88.06 73 LEU A CA 1
ATOM 602 C C . LEU A 1 73 ? 9.139 -3.563 6.295 1.00 88.06 73 LEU A C 1
ATOM 604 O O . LEU A 1 73 ? 8.137 -3.917 6.911 1.00 88.06 73 LEU A O 1
ATOM 608 N N . ASP A 1 74 ? 10.348 -3.516 6.854 1.00 87.81 74 ASP A N 1
ATOM 609 C CA . ASP A 1 74 ? 10.598 -3.869 8.255 1.00 87.81 74 ASP A CA 1
ATOM 610 C C . ASP A 1 74 ? 9.864 -2.913 9.209 1.00 87.81 74 ASP A C 1
ATOM 612 O O . ASP A 1 74 ? 9.207 -3.367 10.147 1.00 87.81 74 ASP A O 1
ATOM 616 N N . ASP A 1 75 ? 9.890 -1.607 8.932 1.00 86.81 75 ASP A N 1
ATOM 617 C CA . ASP A 1 75 ? 9.182 -0.590 9.720 1.00 86.81 75 ASP A CA 1
ATOM 618 C C . ASP A 1 75 ? 7.659 -0.781 9.658 1.00 86.81 75 ASP A C 1
ATOM 620 O O . ASP A 1 75 ? 6.975 -0.698 10.679 1.00 86.81 75 ASP A O 1
ATOM 624 N N . VAL A 1 76 ? 7.115 -1.104 8.479 1.00 86.81 76 VAL A N 1
ATOM 625 C CA . VAL A 1 76 ? 5.688 -1.431 8.303 1.00 86.81 76 VAL A CA 1
ATOM 626 C C . VAL A 1 76 ? 5.317 -2.707 9.065 1.00 86.81 76 VAL A C 1
ATOM 628 O O . VAL A 1 76 ? 4.276 -2.752 9.726 1.00 86.81 76 VAL A O 1
ATOM 631 N N . SER A 1 77 ? 6.189 -3.720 9.043 1.00 84.75 77 SER A N 1
ATOM 632 C CA . SER A 1 77 ? 5.994 -4.957 9.804 1.00 84.75 77 SER A CA 1
ATOM 633 C C . SER A 1 77 ? 6.001 -4.705 11.311 1.00 84.75 77 SER A C 1
ATOM 635 O O . SER A 1 77 ? 5.204 -5.308 12.030 1.00 84.75 77 SER A O 1
ATOM 637 N N . GLN A 1 78 ? 6.884 -3.831 11.804 1.00 84.31 78 GLN A N 1
ATOM 638 C CA . GLN A 1 78 ? 6.942 -3.444 13.217 1.00 84.31 78 GLN A CA 1
ATOM 639 C C . GLN A 1 78 ? 5.758 -2.564 13.630 1.00 84.31 78 GLN A C 1
ATOM 641 O O . GLN A 1 78 ? 5.282 -2.674 14.759 1.00 84.31 78 GLN A O 1
ATOM 64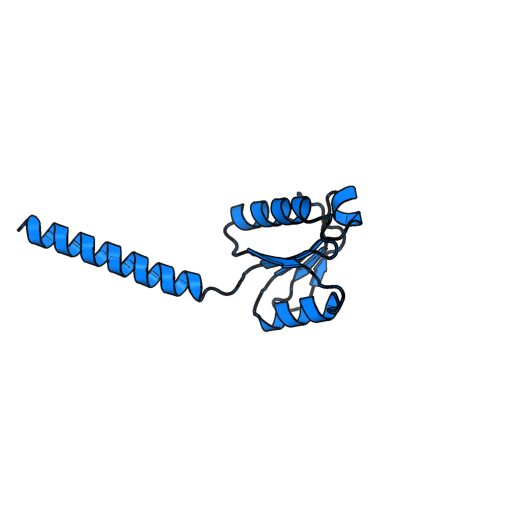6 N N . GLY A 1 79 ? 5.252 -1.735 12.713 1.00 77.81 79 GLY A N 1
ATOM 647 C CA . GLY A 1 79 ? 4.055 -0.910 12.894 1.00 77.81 79 GLY A CA 1
ATOM 648 C C . GLY A 1 79 ? 2.744 -1.701 12.977 1.00 77.81 79 GLY A C 1
ATOM 649 O O . GLY A 1 79 ? 1.696 -1.118 13.249 1.00 77.81 79 GLY A O 1
ATOM 650 N N . GLY A 1 80 ? 2.791 -3.022 12.774 1.00 79.62 80 GLY A N 1
ATOM 651 C CA . GLY A 1 80 ? 1.641 -3.914 12.916 1.00 79.62 80 GLY A CA 1
ATOM 652 C C . GLY A 1 80 ? 0.742 -3.983 11.683 1.00 79.62 80 GLY A C 1
ATOM 653 O O . GLY A 1 80 ? -0.357 -4.531 11.775 1.00 79.62 80 GLY A O 1
ATOM 654 N N . SER A 1 81 ? 1.190 -3.471 10.532 1.00 82.88 81 SER A N 1
ATOM 655 C CA . SER A 1 81 ? 0.455 -3.644 9.281 1.00 82.88 81 SER A CA 1
ATOM 656 C C . SER A 1 81 ? 0.514 -5.086 8.794 1.00 82.88 81 SER A C 1
ATOM 658 O O . SER A 1 81 ? 1.581 -5.675 8.637 1.00 82.88 81 SER A O 1
ATOM 660 N N . ALA A 1 82 ? -0.661 -5.653 8.519 1.00 83.38 82 ALA A N 1
ATOM 661 C CA . ALA A 1 82 ? -0.791 -7.015 8.008 1.00 83.38 82 ALA A CA 1
ATOM 662 C C . ALA A 1 82 ? -0.357 -7.122 6.536 1.00 83.38 82 ALA A C 1
ATOM 664 O O . ALA A 1 82 ? 0.134 -8.174 6.111 1.00 83.38 82 ALA A O 1
ATOM 665 N N . PHE A 1 83 ? -0.518 -6.033 5.777 1.00 90.25 83 PHE A N 1
ATOM 666 C CA . PHE A 1 83 ? -0.248 -5.970 4.345 1.00 90.25 83 PHE A CA 1
ATOM 667 C C . PHE A 1 83 ? 0.643 -4.777 3.980 1.00 90.25 83 PHE A C 1
ATOM 669 O O . PHE A 1 83 ? 0.503 -3.683 4.525 1.00 90.25 83 PHE A O 1
ATOM 676 N N . ALA A 1 84 ? 1.518 -4.961 2.993 1.00 92.62 84 ALA A N 1
ATOM 677 C CA . ALA A 1 84 ? 2.281 -3.881 2.384 1.00 92.62 84 ALA A CA 1
ATOM 678 C C . ALA A 1 84 ? 2.279 -3.998 0.856 1.00 92.62 84 ALA A C 1
ATOM 680 O O . ALA A 1 84 ? 2.702 -5.007 0.294 1.00 92.62 84 ALA A O 1
ATOM 681 N N . ILE A 1 85 ? 1.835 -2.954 0.164 1.00 93.50 85 ILE A N 1
ATOM 682 C CA . ILE A 1 85 ? 1.787 -2.900 -1.299 1.00 93.50 85 ILE A CA 1
ATOM 683 C C . ILE A 1 85 ? 2.943 -2.045 -1.796 1.00 93.50 85 ILE A C 1
ATOM 685 O O . ILE A 1 85 ? 3.019 -0.861 -1.492 1.00 93.50 85 ILE A O 1
ATOM 689 N N . VAL A 1 86 ? 3.821 -2.615 -2.614 1.00 93.19 86 VAL A N 1
ATOM 690 C CA . VAL A 1 86 ? 4.959 -1.897 -3.193 1.00 93.19 86 VAL A CA 1
ATOM 691 C C . VAL A 1 86 ? 4.646 -1.477 -4.622 1.00 93.19 86 VAL A C 1
ATOM 693 O O . VAL A 1 86 ? 4.313 -2.296 -5.485 1.00 93.19 86 VAL A O 1
ATOM 696 N N . ILE A 1 87 ? 4.813 -0.186 -4.894 1.00 92.69 87 ILE A N 1
ATOM 697 C CA . ILE A 1 87 ? 4.582 0.430 -6.196 1.00 92.69 87 ILE A CA 1
ATOM 698 C C . ILE A 1 87 ? 5.893 0.980 -6.757 1.00 92.69 87 ILE A C 1
ATOM 700 O O . ILE A 1 87 ? 6.564 1.821 -6.155 1.00 92.69 87 ILE A O 1
ATOM 704 N N . THR A 1 88 ? 6.231 0.509 -7.954 1.00 91.38 88 THR A N 1
ATOM 705 C CA . THR A 1 88 ? 7.377 0.957 -8.747 1.00 91.38 88 THR A CA 1
ATOM 706 C C . THR A 1 88 ? 6.897 1.577 -10.058 1.00 91.38 88 THR A C 1
ATOM 708 O O . THR A 1 88 ? 5.721 1.500 -10.414 1.00 91.38 88 THR A O 1
ATOM 711 N N . HIS A 1 89 ? 7.814 2.167 -10.824 1.00 90.31 89 HIS A N 1
ATOM 712 C CA . HIS A 1 89 ? 7.472 2.690 -12.148 1.00 90.31 89 HIS A CA 1
ATOM 713 C C . HIS A 1 89 ? 6.995 1.593 -13.113 1.00 90.31 89 HIS A C 1
ATOM 715 O O . HIS A 1 89 ? 6.033 1.797 -13.847 1.00 90.31 89 HIS A O 1
ATOM 721 N N . GLN A 1 90 ? 7.600 0.403 -13.061 1.00 89.12 90 GLN A N 1
ATOM 722 C CA . GLN A 1 90 ? 7.176 -0.729 -13.890 1.00 89.12 90 GLN A CA 1
ATOM 723 C C . GLN A 1 90 ? 5.758 -1.197 -13.540 1.00 89.12 90 GLN A C 1
ATOM 725 O O . GLN A 1 90 ? 4.975 -1.491 -14.438 1.00 89.12 90 GLN A O 1
ATOM 730 N N . HIS A 1 91 ? 5.396 -1.193 -12.255 1.00 90.75 91 HIS A N 1
ATOM 731 C CA . HIS A 1 91 ? 4.044 -1.525 -11.795 1.00 90.75 91 HIS A CA 1
ATOM 732 C C . HIS A 1 91 ? 2.976 -0.610 -12.405 1.00 90.75 91 HIS A C 1
ATOM 734 O O . HIS A 1 91 ? 1.919 -1.086 -12.811 1.00 90.75 91 HIS A O 1
ATOM 740 N N . GLN A 1 92 ? 3.270 0.685 -12.545 1.00 89.19 92 GLN A N 1
ATOM 741 C CA . GLN A 1 92 ? 2.362 1.622 -13.207 1.00 89.19 92 GLN A CA 1
ATOM 742 C C . GLN A 1 92 ? 2.187 1.305 -14.700 1.00 89.19 92 GLN A C 1
ATOM 744 O O . GLN A 1 92 ? 1.071 1.378 -15.204 1.00 89.19 92 GLN A O 1
ATOM 749 N N . VAL A 1 93 ? 3.265 0.942 -15.402 1.00 91.31 93 VAL A N 1
ATOM 750 C CA . VAL A 1 93 ? 3.221 0.607 -16.838 1.00 91.31 93 VAL A CA 1
ATOM 751 C C . VAL A 1 93 ? 2.453 -0.694 -17.089 1.00 91.31 93 VAL A C 1
ATOM 753 O O . VAL A 1 93 ? 1.719 -0.800 -18.067 1.00 91.31 93 VAL A O 1
ATOM 756 N N . HIS A 1 94 ? 2.605 -1.679 -16.204 1.00 90.62 94 HIS A N 1
ATOM 757 C CA . HIS A 1 94 ? 1.994 -3.002 -16.347 1.00 90.62 94 HIS A CA 1
ATOM 758 C C . HIS A 1 94 ? 0.653 -3.159 -15.619 1.00 90.62 94 HIS A C 1
ATOM 760 O O . HIS A 1 94 ? 0.080 -4.245 -15.657 1.00 90.62 94 HIS A O 1
ATOM 766 N N . HIS A 1 95 ? 0.148 -2.107 -14.966 1.00 89.88 95 HIS A N 1
ATOM 767 C CA . HIS A 1 95 ? -1.062 -2.159 -14.136 1.00 89.88 95 HIS A CA 1
ATOM 768 C C . HIS A 1 95 ? -1.035 -3.288 -13.088 1.00 89.88 95 HIS A C 1
ATOM 770 O O . HIS A 1 95 ? -2.030 -3.975 -12.842 1.00 89.88 95 HIS A O 1
ATOM 776 N N . SER A 1 96 ? 0.129 -3.477 -12.471 1.00 92.44 96 SER A N 1
ATOM 777 C CA . SER A 1 96 ? 0.370 -4.484 -11.441 1.00 92.44 96 SER A CA 1
ATOM 778 C C . SER A 1 96 ? 0.833 -3.842 -10.134 1.00 92.44 96 SER A C 1
ATOM 780 O O . SER A 1 96 ? 1.007 -2.622 -10.048 1.00 92.44 96 SER A O 1
ATOM 782 N N . CYS A 1 97 ? 1.003 -4.651 -9.096 1.00 92.44 97 CYS A N 1
ATOM 783 C CA . CYS A 1 97 ? 1.667 -4.286 -7.852 1.00 92.44 97 CYS A CA 1
ATOM 784 C C . CYS A 1 97 ? 2.353 -5.511 -7.228 1.00 92.44 97 CYS A C 1
ATOM 786 O O . CYS A 1 97 ? 2.145 -6.646 -7.661 1.00 92.44 97 CYS A O 1
ATOM 788 N N . THR A 1 98 ? 3.181 -5.281 -6.210 1.00 93.50 98 THR A N 1
ATOM 789 C CA . THR A 1 98 ? 3.676 -6.364 -5.351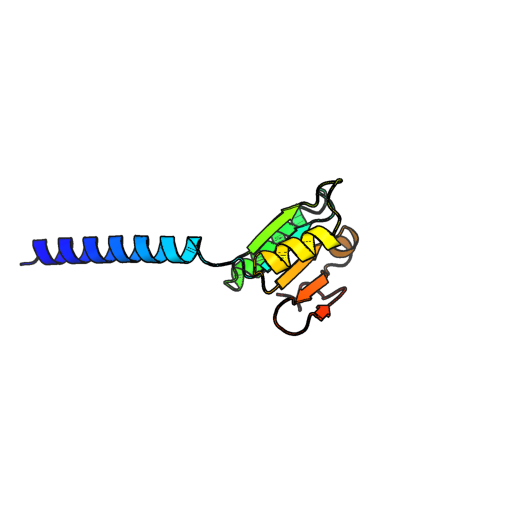 1.00 93.50 98 THR A CA 1
ATOM 790 C C . THR A 1 98 ? 2.987 -6.264 -4.005 1.00 93.50 98 THR A C 1
ATOM 792 O O . THR A 1 98 ? 3.086 -5.225 -3.356 1.00 93.50 98 THR A O 1
ATOM 795 N N . VAL A 1 99 ? 2.316 -7.331 -3.581 1.00 92.31 99 VAL A N 1
ATOM 796 C CA . VAL A 1 99 ? 1.662 -7.414 -2.270 1.00 92.31 99 VAL A CA 1
ATOM 797 C C . VAL A 1 99 ? 2.521 -8.272 -1.348 1.00 92.31 99 VAL A C 1
ATOM 799 O O . VAL A 1 99 ? 2.804 -9.426 -1.658 1.00 92.31 99 VAL A O 1
ATOM 802 N N . ASN A 1 100 ? 2.933 -7.708 -0.219 1.00 91.56 100 ASN A N 1
ATOM 803 C CA . ASN A 1 100 ? 3.620 -8.402 0.860 1.00 91.56 100 ASN A CA 1
ATOM 804 C C . ASN A 1 100 ? 2.630 -8.625 1.997 1.00 91.56 100 ASN A C 1
ATOM 806 O O . ASN A 1 100 ? 2.084 -7.673 2.550 1.00 91.56 100 ASN A O 1
ATOM 810 N N . ILE A 1 101 ? 2.401 -9.882 2.340 1.00 90.56 101 ILE A N 1
ATOM 811 C CA . ILE A 1 101 ? 1.600 -10.288 3.485 1.00 90.56 101 ILE A CA 1
ATOM 812 C C . ILE A 1 101 ? 2.588 -10.543 4.613 1.00 90.56 101 ILE A C 1
ATOM 814 O O . ILE A 1 101 ? 3.393 -11.467 4.531 1.00 90.56 101 ILE A O 1
ATOM 818 N N . MET A 1 102 ? 2.552 -9.701 5.640 1.00 85.62 102 MET A N 1
ATOM 819 C CA . MET A 1 102 ? 3.431 -9.805 6.809 1.00 85.62 102 MET A CA 1
ATOM 820 C C . MET A 1 102 ? 2.759 -10.559 7.961 1.00 85.62 102 MET A C 1
ATOM 822 O O . MET A 1 102 ? 3.421 -10.994 8.900 1.00 85.62 102 MET A O 1
ATOM 826 N N . PHE A 1 103 ? 1.440 -10.757 7.881 1.00 80.69 103 PHE A N 1
ATOM 827 C CA . PHE A 1 103 ? 0.683 -11.510 8.870 1.00 80.69 103 PHE A CA 1
ATOM 828 C C . PHE A 1 103 ? 0.932 -13.024 8.763 1.00 80.69 103 PHE A C 1
ATOM 830 O O . PHE A 1 103 ? 0.687 -13.643 7.727 1.00 80.69 103 PHE A O 1
ATOM 837 N N . GLY A 1 104 ? 1.359 -13.645 9.865 1.00 81.88 104 GLY A N 1
ATOM 838 C CA . GLY A 1 104 ? 1.613 -15.084 9.926 1.00 81.88 104 GLY A CA 1
ATOM 839 C C . GLY A 1 104 ? 2.916 -15.470 9.225 1.00 81.88 104 GLY A C 1
ATOM 840 O O . GLY A 1 104 ? 3.991 -15.060 9.653 1.00 81.88 104 GLY A O 1
ATOM 841 N N . THR A 1 105 ? 2.838 -16.304 8.184 1.00 81.62 105 THR A N 1
ATOM 842 C CA . THR A 1 105 ? 4.005 -16.640 7.354 1.00 81.62 105 THR A CA 1
ATOM 843 C C . THR A 1 105 ? 4.177 -15.572 6.275 1.00 81.62 105 THR A C 1
ATOM 845 O O . THR A 1 105 ? 3.264 -15.433 5.457 1.00 81.62 105 THR A O 1
ATOM 848 N N . PRO A 1 106 ? 5.322 -14.862 6.226 1.00 83.19 106 PRO A N 1
ATOM 849 C CA . PRO A 1 106 ? 5.557 -13.832 5.225 1.00 83.19 106 PRO A CA 1
ATOM 850 C C . PRO A 1 106 ? 5.417 -14.376 3.802 1.00 83.19 106 PRO A C 1
ATOM 852 O O . PRO A 1 106 ? 6.070 -15.359 3.442 1.00 83.19 106 PRO A O 1
ATOM 855 N N . GLN A 1 107 ? 4.564 -13.744 2.999 1.00 88.56 107 GLN A N 1
ATOM 856 C CA . GLN A 1 107 ? 4.323 -14.113 1.602 1.00 88.56 107 GLN A CA 1
ATOM 857 C C . GLN A 1 107 ? 4.436 -12.889 0.703 1.00 88.56 107 GLN A C 1
ATOM 859 O O . GLN A 1 107 ? 3.929 -11.819 1.026 1.00 88.56 107 GLN A O 1
ATOM 864 N N . GLU A 1 108 ? 5.079 -13.058 -0.449 1.00 92.00 108 GLU A N 1
ATOM 865 C CA . GLU A 1 108 ? 5.252 -12.000 -1.439 1.00 92.00 108 GLU A CA 1
ATOM 866 C C . GLU A 1 108 ? 4.614 -12.417 -2.765 1.00 92.00 108 GLU A C 1
ATOM 868 O O . GLU A 1 108 ? 5.029 -13.383 -3.409 1.00 92.00 108 GLU A O 1
ATOM 873 N N . HIS A 1 109 ? 3.617 -11.651 -3.199 1.00 90.62 109 HIS A N 1
ATOM 874 C CA . HIS A 1 109 ? 2.947 -11.819 -4.480 1.00 90.62 109 HIS A CA 1
ATOM 875 C C . HIS A 1 109 ? 3.413 -10.729 -5.439 1.00 90.62 109 HIS A C 1
ATOM 877 O O . HIS A 1 109 ? 2.931 -9.596 -5.405 1.00 90.62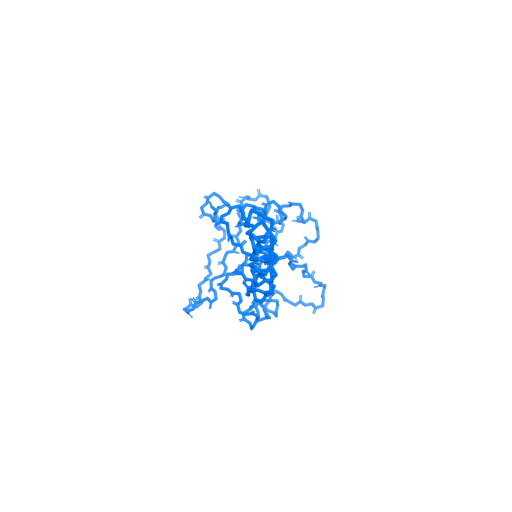 109 HIS A O 1
ATOM 883 N N . ARG A 1 110 ? 4.386 -11.065 -6.289 1.00 90.38 110 ARG A N 1
ATOM 884 C CA . ARG A 1 110 ? 4.953 -10.138 -7.278 1.00 90.38 110 ARG A CA 1
ATOM 885 C C . ARG A 1 110 ? 4.087 -10.052 -8.524 1.00 90.38 110 ARG A C 1
ATOM 887 O O . ARG A 1 110 ? 3.592 -11.068 -9.003 1.00 90.38 110 ARG A O 1
ATOM 894 N N . ASN A 1 111 ? 4.021 -8.852 -9.101 1.00 85.94 111 ASN A N 1
ATOM 895 C CA . ASN A 1 111 ? 3.311 -8.577 -10.352 1.00 85.94 111 ASN A CA 1
ATOM 896 C C . ASN A 1 111 ? 1.829 -8.983 -10.313 1.00 85.94 111 ASN A C 1
ATOM 898 O O . ASN A 1 111 ? 1.268 -9.359 -11.342 1.00 85.94 111 ASN A O 1
ATOM 902 N N . MET A 1 112 ? 1.200 -8.904 -9.139 1.00 88.62 112 MET A N 1
ATOM 903 C CA . MET A 1 112 ? -0.225 -9.162 -8.991 1.00 88.62 112 MET A CA 1
ATOM 904 C C . MET A 1 112 ? -0.999 -8.110 -9.802 1.00 88.62 112 MET A C 1
ATOM 906 O O . MET A 1 112 ? -0.735 -6.913 -9.635 1.00 88.62 112 MET A O 1
ATOM 910 N N . PRO A 1 113 ? -1.901 -8.510 -10.715 1.00 86.12 113 PRO A N 1
ATOM 911 C CA . PRO A 1 113 ? -2.733 -7.568 -11.450 1.00 86.12 113 PRO A CA 1
ATOM 912 C C . PRO A 1 113 ? -3.566 -6.736 -10.483 1.00 86.12 113 PRO A C 1
ATOM 914 O O . PRO A 1 113 ? -4.094 -7.259 -9.504 1.00 86.12 113 PRO A O 1
ATOM 917 N N . GLN A 1 114 ? -3.743 -5.446 -10.771 1.00 80.19 114 GLN A N 1
ATOM 918 C CA . GLN A 1 114 ? -4.517 -4.572 -9.885 1.00 80.19 114 GLN A CA 1
ATOM 919 C C . GLN A 1 114 ? -5.957 -5.072 -9.660 1.00 80.19 114 GLN A C 1
ATOM 921 O O . GLN A 1 114 ? -6.520 -4.823 -8.602 1.00 80.19 114 GLN A O 1
ATOM 926 N N . ALA A 1 115 ? -6.540 -5.760 -10.646 1.00 79.56 115 ALA A N 1
ATOM 927 C CA . ALA A 1 115 ? -7.881 -6.336 -10.559 1.00 79.56 115 ALA A CA 1
ATOM 928 C C . ALA A 1 115 ? -7.974 -7.556 -9.628 1.00 79.56 115 ALA A C 1
ATOM 930 O O . ALA A 1 115 ? -9.055 -7.845 -9.138 1.00 79.56 115 ALA A O 1
ATOM 9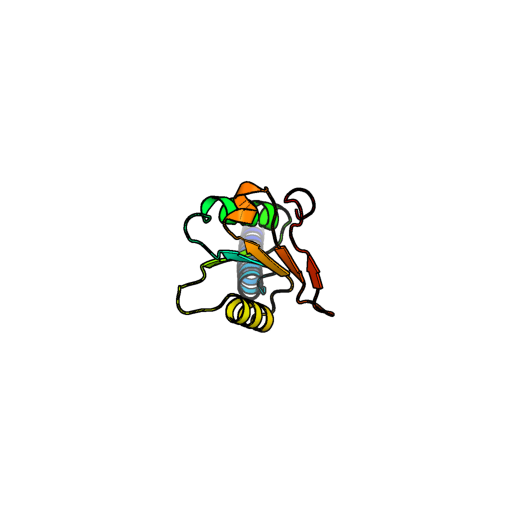31 N N . ASP A 1 116 ? -6.862 -8.257 -9.398 1.00 76.19 116 ASP A N 1
ATOM 932 C CA . ASP A 1 116 ? -6.817 -9.417 -8.502 1.00 76.19 116 ASP A CA 1
ATOM 933 C C . ASP A 1 116 ? -6.387 -9.012 -7.084 1.00 76.19 116 ASP A C 1
ATOM 935 O O . ASP A 1 116 ? -6.667 -9.716 -6.117 1.00 76.19 116 ASP A O 1
ATOM 939 N N . ALA A 1 117 ? -5.690 -7.878 -6.958 1.00 70.00 117 ALA A N 1
ATOM 940 C CA . ALA A 1 117 ? -5.220 -7.335 -5.687 1.00 70.00 117 ALA A CA 1
ATOM 941 C C . ALA A 1 117 ? -6.288 -6.539 -4.910 1.00 70.00 117 ALA A C 1
ATOM 943 O O . ALA A 1 117 ? -6.027 -6.161 -3.767 1.00 70.00 117 ALA A O 1
ATOM 944 N N . MET A 1 118 ? -7.426 -6.207 -5.536 1.00 72.12 118 MET A N 1
ATOM 945 C CA . MET A 1 118 ? -8.440 -5.280 -5.013 1.00 72.12 118 MET A CA 1
ATOM 946 C C . MET A 1 118 ? -9.852 -5.803 -5.210 1.00 72.12 118 MET A C 1
ATOM 948 O O . MET A 1 118 ? -10.165 -6.209 -6.347 1.00 72.12 118 MET A O 1
#

InterPro domains:
  IPR036621 Anticodon-binding domain superfamily [G3DSA:3.40.50.800] (22-118)
  IPR052600 Nuclear receptor coactivator/corepressor [PTHR23295] (1-118)